Protein AF-A0AB34PQL0-F1 (afdb_monomer)

pLDDT: mean 80.43, std 19.12, range [30.14, 96.94]

Solvent-accessible surface area (backbone atoms only — not comparable to full-atom values): 7234 Å² total; per-residue (Å²): 130,87,58,77,65,62,62,52,58,63,67,70,58,74,62,69,71,60,102,71,60,84,48,80,59,34,49,66,41,44,60,87,44,54,68,42,19,60,78,32,69,86,69,58,47,74,65,56,48,51,53,34,13,50,44,42,34,49,41,50,30,60,75,67,73,46,88,72,69,70,45,63,73,66,79,42,60,69,63,24,50,62,57,30,61,77,35,70,71,49,31,51,47,31,57,45,38,48,60,44,50,59,57,52,31,51,63,64,19,52,60,58,56,51,53,55,52,50,56,56,56,66,74,74,110

Sequence (125 aa):
MVIAHDLQLFGDFKFELSDNWRNDCAKKALEPIINQCAEGIETISPFQQKSIAIQLSICEFENAEISYPSECRSQNLDTCILLLEKSPQYWTTFSGYYREIRNICHQISLPFAKDQILQVYENIT

Radius of gyration: 17.54 Å; Cα contacts (8 Å, |Δi|>4): 87; chains: 1; bounding box: 48×24×51 Å

Foldseek 3Di:
DDDCVVVVVVVPPPPPLPVPCPDPQSVVLCVVCLVVLLVHPVSQDLVSLLLSLLSQLVVVCVVVVHDADPVSVVPPSVVRQVRLVVDPVSNCSSVVSSVCVNVSSPVSNVVSVVVVVVVVVVVVD

Mean predicted aligned error: 9.26 Å

Secondary structure (DSSP, 8-state):
---THHHHHHHH----S-S-S-SHHHHHHHGGGHHHHHH-GGGS-HHHHHHHHHHHHHHHHHHTT----GGGTTT-HHHHHHHHTTSHHHHHHHHHHHHHHHHHHHHHHHHHHHHHHHHHHHTT-

InterPro domains:
  IPR007292 Nuclear fusion protein Kar5 [PF04163] (23-125)
  IPR007292 Nuclear fusion protein Kar5 [PTHR28012] (3-125)

Structure (mmCIF, N/CA/C/O backbone):
data_AF-A0AB34PQL0-F1
#
_entry.id   AF-A0AB34PQL0-F1
#
loop_
_atom_site.group_PDB
_atom_site.id
_atom_site.type_symbol
_atom_site.label_atom_id
_atom_site.label_alt_id
_atom_site.label_comp_id
_atom_site.label_asym_id
_atom_site.label_entity_id
_atom_site.label_seq_id
_atom_site.pdbx_PDB_ins_code
_atom_site.Cartn_x
_atom_site.Cartn_y
_atom_site.Cartn_z
_atom_site.occupancy
_atom_site.B_iso_or_equiv
_atom_site.auth_seq_id
_atom_site.auth_comp_id
_atom_site.auth_asym_id
_atom_site.auth_atom_id
_atom_site.pdbx_PDB_model_num
ATOM 1 N N . MET A 1 1 ? -8.231 -4.104 35.635 1.00 31.34 1 MET A N 1
ATOM 2 C CA . MET A 1 1 ? -7.844 -5.523 35.498 1.00 31.34 1 MET A CA 1
ATOM 3 C C . MET A 1 1 ? -8.669 -6.047 34.336 1.00 31.34 1 MET A C 1
ATOM 5 O O . MET A 1 1 ? -9.853 -6.274 34.522 1.00 31.34 1 MET A O 1
ATOM 9 N N . VAL A 1 2 ? -8.106 -6.025 33.125 1.00 32.72 2 VAL A N 1
ATOM 10 C CA . VAL A 1 2 ? -8.835 -6.377 31.892 1.00 32.72 2 VAL A CA 1
ATOM 11 C C . VAL A 1 2 ? -9.069 -7.885 31.922 1.00 32.72 2 VAL A C 1
ATOM 13 O O . VAL A 1 2 ? -8.126 -8.650 32.132 1.00 32.72 2 VAL A O 1
ATOM 16 N N . ILE A 1 3 ? -10.334 -8.291 31.871 1.00 30.14 3 ILE A N 1
ATOM 17 C CA . ILE A 1 3 ? -10.759 -9.671 32.102 1.00 30.14 3 ILE A CA 1
ATOM 18 C C . ILE A 1 3 ? -10.440 -10.477 30.843 1.00 30.14 3 ILE A C 1
ATOM 20 O O . ILE A 1 3 ? -10.687 -10.027 29.732 1.00 30.14 3 ILE A O 1
ATOM 24 N N . ALA A 1 4 ? -9.910 -11.690 31.018 1.00 36.19 4 ALA A N 1
ATOM 25 C CA . ALA A 1 4 ? -9.463 -12.589 29.948 1.00 36.19 4 ALA A CA 1
ATOM 26 C C . ALA A 1 4 ? -10.521 -12.912 28.862 1.00 36.19 4 ALA A C 1
ATOM 28 O O . ALA A 1 4 ? -10.160 -13.443 27.816 1.00 36.19 4 ALA A O 1
ATOM 29 N N . HIS A 1 5 ? -11.792 -12.558 29.084 1.00 33.25 5 HIS A N 1
ATOM 30 C CA . HIS A 1 5 ? -12.867 -12.645 28.094 1.00 33.25 5 HIS A CA 1
ATOM 31 C C . HIS A 1 5 ? -12.738 -11.610 26.964 1.00 33.25 5 HIS A C 1
ATOM 33 O O . HIS A 1 5 ? -13.105 -11.924 25.834 1.00 33.25 5 HIS A O 1
ATOM 39 N N . ASP A 1 6 ? -12.154 -10.432 27.219 1.00 33.41 6 ASP A N 1
ATOM 40 C CA . ASP A 1 6 ? -11.928 -9.430 26.167 1.00 33.41 6 ASP A CA 1
ATOM 41 C C . ASP A 1 6 ? -10.953 -9.961 25.109 1.00 33.41 6 ASP A C 1
ATOM 43 O O . ASP A 1 6 ? -11.126 -9.709 23.922 1.00 33.41 6 ASP A O 1
ATOM 47 N N . LEU A 1 7 ? -9.973 -10.785 25.508 1.00 38.12 7 LEU A N 1
ATOM 48 C CA . LEU A 1 7 ? -8.991 -11.366 24.586 1.00 38.12 7 LEU A CA 1
ATOM 49 C C . LEU A 1 7 ? -9.580 -12.442 23.659 1.00 38.12 7 LEU A C 1
ATOM 51 O O . LEU A 1 7 ? -9.035 -12.681 22.584 1.00 38.12 7 LEU A O 1
ATOM 55 N N . GLN A 1 8 ? -10.669 -13.098 24.068 1.00 35.12 8 GLN A N 1
ATOM 56 C CA . GLN A 1 8 ? -11.352 -14.104 23.249 1.00 35.12 8 GLN A CA 1
ATOM 57 C C . GLN A 1 8 ? -12.283 -13.460 22.217 1.00 35.12 8 GLN A C 1
ATOM 59 O O . GLN A 1 8 ? -12.409 -13.989 21.116 1.00 35.12 8 GLN A O 1
ATOM 64 N N . LEU A 1 9 ? -12.824 -12.272 22.506 1.00 40.03 9 LEU A N 1
ATOM 65 C CA . LEU A 1 9 ? -13.603 -11.498 21.536 1.00 40.03 9 LEU A CA 1
ATOM 66 C C . LEU A 1 9 ? -12.739 -10.980 20.369 1.00 40.03 9 LEU A C 1
ATOM 68 O O . LEU A 1 9 ? -13.212 -10.895 19.239 1.00 40.03 9 LEU A O 1
ATOM 72 N N . PHE A 1 10 ? -11.453 -10.701 20.620 1.00 42.41 10 PHE A N 1
ATOM 73 C CA . PHE A 1 10 ? -10.478 -10.364 19.573 1.00 42.41 10 PHE A CA 1
ATOM 74 C C . PHE A 1 10 ? -10.055 -11.571 18.719 1.00 42.41 10 PHE A C 1
ATOM 76 O O . PHE A 1 10 ? -9.602 -11.385 17.592 1.00 42.41 10 PHE A O 1
ATOM 83 N N . GLY A 1 11 ? -10.184 -12.798 19.239 1.00 37.53 11 GLY A N 1
ATOM 84 C CA . GLY A 1 11 ? -9.794 -14.028 18.537 1.00 37.53 11 GLY A CA 1
ATOM 85 C C . GLY A 1 11 ? -10.801 -14.477 17.476 1.00 37.53 11 GLY A C 1
ATOM 86 O O . GLY A 1 11 ? -10.396 -14.991 16.433 1.00 37.53 11 GLY A O 1
ATOM 87 N N . ASP A 1 12 ? -12.093 -14.234 17.717 1.00 40.97 12 ASP A N 1
ATOM 88 C CA . ASP A 1 12 ? -13.183 -14.578 16.793 1.00 40.97 12 ASP A CA 1
ATOM 89 C C . ASP A 1 12 ? -13.558 -13.439 15.833 1.00 40.97 12 ASP A C 1
ATOM 91 O O . ASP A 1 12 ? -14.274 -13.667 14.856 1.00 40.97 12 ASP A O 1
ATOM 95 N N . PHE A 1 13 ? -13.003 -12.234 16.013 1.00 45.44 13 PHE A N 1
ATOM 96 C CA . PHE A 1 13 ? -13.110 -11.129 15.052 1.00 45.44 13 PHE A CA 1
ATOM 97 C C . PHE A 1 13 ? -12.159 -11.317 13.860 1.00 45.44 13 PHE A C 1
ATOM 99 O O . PHE A 1 13 ? -11.468 -10.413 13.397 1.00 45.44 13 PHE A O 1
ATOM 106 N N . LYS A 1 14 ? -12.220 -12.506 13.260 1.00 46.50 14 LYS A N 1
ATOM 107 C CA . LYS A 1 14 ? -11.942 -12.724 11.840 1.00 46.50 14 LYS A CA 1
ATOM 108 C C . LYS A 1 14 ? -13.084 -12.094 11.030 1.00 46.50 14 LYS A C 1
ATOM 110 O O . LYS A 1 14 ? -13.676 -12.745 10.176 1.00 46.50 14 LYS A O 1
ATOM 115 N N . PHE A 1 15 ? -13.451 -10.856 11.371 1.00 48.72 15 PHE A N 1
ATOM 116 C CA . PHE A 1 15 ? -14.447 -10.088 10.656 1.00 48.72 15 PHE A CA 1
ATOM 117 C C . PHE A 1 15 ? -13.880 -9.912 9.268 1.00 48.72 15 PHE A C 1
ATOM 119 O O . PHE A 1 15 ? -12.773 -9.391 9.111 1.00 48.72 15 PHE A O 1
ATOM 126 N N . GLU A 1 16 ? -14.604 -10.497 8.320 1.00 50.84 16 GLU A N 1
ATOM 127 C CA . GLU A 1 16 ? -14.370 -10.471 6.893 1.00 50.84 16 GLU A CA 1
ATOM 128 C C . GLU A 1 16 ? -13.683 -9.151 6.562 1.00 50.84 16 GLU A C 1
ATOM 130 O O . GLU A 1 16 ? -14.323 -8.098 6.570 1.00 50.84 16 GLU A O 1
ATOM 135 N N . LEU A 1 17 ? -12.355 -9.179 6.332 1.00 51.75 17 LEU A N 1
ATOM 136 C CA . LEU A 1 17 ? -11.739 -8.153 5.502 1.00 51.75 17 LEU A CA 1
ATOM 137 C C . LEU A 1 17 ? -12.669 -8.144 4.307 1.00 51.75 17 LEU A C 1
ATOM 139 O O . LEU A 1 17 ? -12.706 -9.174 3.629 1.00 51.75 17 LEU A O 1
ATOM 143 N N . SER A 1 18 ? -13.494 -7.088 4.222 1.00 48.94 18 SER A N 1
ATOM 144 C CA . SER A 1 18 ? -14.579 -6.874 3.263 1.00 48.94 18 SER A CA 1
ATOM 145 C C . SER A 1 18 ? -14.337 -7.765 2.068 1.00 48.94 18 SER A C 1
ATOM 147 O O . SER A 1 18 ? -13.223 -7.645 1.556 1.00 48.94 18 SER A O 1
ATOM 149 N N . ASP A 1 19 ? -15.290 -8.647 1.718 1.00 53.03 19 ASP A N 1
ATOM 150 C CA . ASP A 1 19 ? -15.305 -9.773 0.745 1.00 53.03 19 ASP A CA 1
ATOM 151 C C . ASP A 1 19 ? -14.484 -9.633 -0.569 1.00 53.03 19 ASP A C 1
ATOM 153 O O . ASP A 1 19 ? -14.510 -10.484 -1.455 1.00 53.03 19 ASP A O 1
ATOM 157 N N . ASN A 1 20 ? -13.721 -8.559 -0.717 1.00 61.22 20 ASN A N 1
ATOM 158 C CA . ASN A 1 20 ? -12.867 -8.147 -1.798 1.00 61.22 20 ASN A CA 1
ATOM 159 C C . ASN A 1 20 ? -11.576 -7.376 -1.369 1.00 61.22 20 ASN A C 1
ATOM 161 O O . ASN A 1 20 ? -11.315 -6.274 -1.841 1.00 61.22 20 ASN A O 1
ATOM 165 N N . TRP A 1 21 ? -10.693 -7.943 -0.539 1.00 66.75 21 TRP A N 1
ATOM 166 C CA . TRP A 1 21 ? -9.294 -7.466 -0.344 1.00 66.75 21 TRP A CA 1
ATOM 167 C C . TRP A 1 21 ? -8.317 -8.090 -1.377 1.00 66.75 21 TRP A C 1
ATOM 169 O O . TRP A 1 21 ? -7.102 -8.061 -1.216 1.00 66.75 21 TRP A O 1
ATOM 179 N N . ARG A 1 22 ? -8.877 -8.602 -2.481 1.00 70.69 22 ARG A N 1
ATOM 180 C CA . ARG A 1 22 ? -8.265 -9.022 -3.758 1.00 70.69 22 ARG A CA 1
ATOM 181 C C . ARG A 1 22 ? -7.538 -10.376 -3.827 1.00 70.69 22 ARG A C 1
ATOM 183 O O . ARG A 1 22 ? -7.869 -11.130 -4.734 1.00 70.69 22 ARG A O 1
ATOM 190 N N . ASN A 1 23 ? -6.588 -10.724 -2.958 1.00 84.31 23 ASN A N 1
ATOM 191 C CA . ASN A 1 23 ? -5.899 -12.041 -2.972 1.00 84.31 23 ASN A CA 1
ATOM 192 C C . ASN A 1 23 ? -4.993 -12.227 -1.753 1.00 84.31 23 ASN A C 1
ATOM 194 O O . ASN A 1 23 ? -4.551 -11.218 -1.226 1.00 84.31 23 ASN A O 1
ATOM 198 N N . ASP A 1 24 ? -4.650 -13.464 -1.341 1.00 89.31 24 ASP A N 1
ATOM 199 C CA . ASP A 1 24 ? -3.963 -13.798 -0.058 1.00 89.31 24 ASP A CA 1
ATOM 200 C C . ASP A 1 24 ? -2.747 -12.930 0.287 1.00 89.31 24 ASP A C 1
ATOM 202 O O . ASP A 1 24 ? -2.502 -12.647 1.463 1.00 89.31 24 ASP A O 1
ATOM 206 N N . CYS A 1 25 ? -2.023 -12.455 -0.722 1.00 92.31 25 CYS A N 1
ATOM 207 C CA . CYS A 1 25 ? -0.916 -11.524 -0.552 1.00 92.31 25 CYS A CA 1
ATOM 208 C C . CYS A 1 25 ? -1.381 -10.167 0.009 1.00 92.31 25 CYS A C 1
ATOM 210 O O . CYS A 1 25 ? -0.831 -9.675 0.996 1.00 92.31 25 CYS A O 1
ATOM 212 N N . ALA A 1 26 ? -2.443 -9.589 -0.550 1.00 91.94 26 ALA A N 1
ATOM 213 C CA . ALA A 1 26 ? -2.975 -8.303 -0.124 1.00 91.94 26 ALA A CA 1
ATOM 214 C C . ALA A 1 26 ? -3.562 -8.324 1.304 1.00 91.94 26 ALA A C 1
ATOM 216 O O . ALA A 1 26 ? -3.496 -7.305 1.990 1.00 91.94 26 ALA A O 1
ATOM 217 N N . LYS A 1 27 ? -4.054 -9.470 1.817 1.00 90.06 27 LYS A N 1
ATOM 218 C CA . LYS A 1 27 ? -4.552 -9.567 3.217 1.00 90.06 27 LYS A CA 1
ATOM 219 C C . LYS A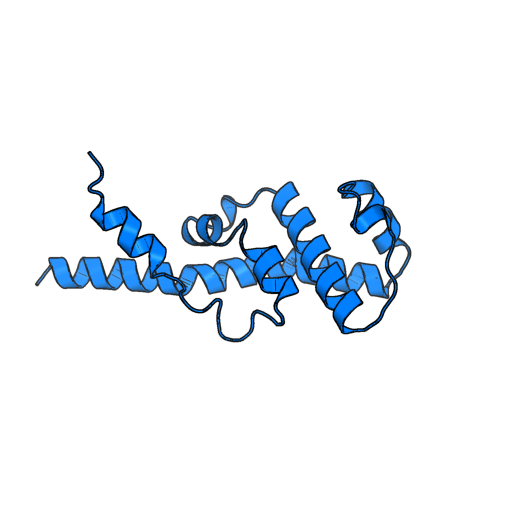 1 27 ? -3.393 -9.355 4.154 1.00 90.06 27 LYS A C 1
ATOM 221 O O . LYS A 1 27 ? -3.448 -8.491 5.021 1.00 90.06 27 LYS A O 1
ATOM 226 N N . LYS A 1 28 ? -2.328 -10.115 3.910 1.00 91.19 28 LYS A N 1
ATOM 227 C CA . LYS A 1 28 ? -1.093 -10.060 4.686 1.00 91.19 28 LYS A CA 1
ATOM 228 C C . LYS A 1 28 ? -0.470 -8.668 4.650 1.00 91.19 28 LYS A C 1
ATOM 230 O O . LYS A 1 28 ? 0.065 -8.215 5.653 1.00 91.19 28 LYS A O 1
ATOM 235 N N . ALA A 1 29 ? -0.575 -7.965 3.521 1.00 92.81 29 ALA A N 1
ATOM 236 C CA . ALA A 1 29 ? -0.107 -6.586 3.412 1.00 92.81 29 ALA A CA 1
ATOM 237 C C . ALA A 1 29 ? -0.901 -5.607 4.302 1.00 92.81 29 ALA A C 1
ATOM 239 O O . ALA A 1 29 ? -0.326 -4.640 4.801 1.00 92.81 29 ALA A O 1
ATOM 240 N N . LEU A 1 30 ? -2.202 -5.845 4.504 1.00 90.75 30 LEU A N 1
ATOM 241 C CA . LEU A 1 30 ? -3.096 -4.975 5.275 1.00 90.75 30 LEU A CA 1
ATOM 242 C C . LEU A 1 30 ? -3.162 -5.319 6.768 1.00 90.75 30 LEU A C 1
ATOM 244 O O . LEU A 1 30 ? -3.417 -4.421 7.567 1.00 90.75 30 LEU A O 1
ATOM 248 N N . GLU A 1 31 ? -2.889 -6.569 7.157 1.00 88.81 31 GLU A N 1
ATOM 249 C CA . GLU A 1 31 ? -2.868 -7.038 8.556 1.00 88.81 31 GLU A CA 1
ATOM 250 C C . GLU A 1 31 ? -2.223 -6.052 9.553 1.00 88.81 31 GLU A C 1
ATOM 252 O O . GLU A 1 31 ? -2.833 -5.795 10.595 1.00 88.81 31 GLU A O 1
ATOM 257 N N . PRO A 1 32 ? -1.067 -5.416 9.260 1.00 89.38 32 PRO A N 1
ATOM 258 C CA . PRO A 1 32 ? -0.413 -4.513 10.208 1.00 89.38 32 PRO A CA 1
ATOM 259 C C . PRO A 1 32 ? -1.214 -3.252 10.566 1.00 89.38 32 PRO A C 1
ATOM 261 O O . PRO A 1 32 ? -0.920 -2.623 11.584 1.00 89.38 32 PRO A O 1
ATOM 264 N N . ILE A 1 33 ? -2.185 -2.845 9.739 1.00 88.94 33 ILE A N 1
ATOM 265 C CA . ILE A 1 33 ? -2.960 -1.609 9.940 1.00 88.94 33 ILE A CA 1
ATOM 266 C C . ILE A 1 33 ? -4.427 -1.831 10.276 1.00 88.94 33 ILE A C 1
ATOM 268 O O . ILE A 1 33 ? -5.096 -0.855 10.584 1.00 88.94 33 ILE A O 1
ATOM 272 N N . ILE A 1 34 ? -4.939 -3.065 10.267 1.00 85.50 34 ILE A N 1
ATOM 273 C CA . ILE A 1 34 ? -6.369 -3.327 10.518 1.00 85.50 34 ILE A CA 1
ATOM 274 C C . ILE A 1 34 ? -6.822 -2.712 11.849 1.00 85.50 34 ILE A C 1
ATOM 276 O O . ILE A 1 34 ? -7.794 -1.962 11.883 1.00 85.50 34 ILE A O 1
ATOM 280 N N . ASN A 1 35 ? -6.072 -2.958 12.924 1.00 84.44 35 ASN A N 1
ATOM 281 C CA . ASN A 1 35 ? -6.411 -2.435 14.251 1.00 84.44 35 ASN A CA 1
ATOM 282 C C . ASN A 1 35 ? -6.278 -0.906 14.316 1.00 84.44 35 ASN A C 1
ATOM 284 O O . ASN A 1 35 ? -7.128 -0.233 14.882 1.00 84.44 35 ASN A O 1
ATOM 288 N N . GLN A 1 36 ? -5.251 -0.352 13.667 1.00 88.50 36 GLN A N 1
ATOM 289 C CA . GLN A 1 36 ? -5.054 1.099 13.562 1.00 88.50 36 GLN A CA 1
ATOM 290 C C . GLN A 1 36 ? -6.206 1.765 12.796 1.00 88.50 36 GLN A C 1
ATOM 292 O O . GLN A 1 36 ? -6.672 2.837 13.164 1.00 88.50 36 GLN A O 1
ATOM 297 N N . CYS A 1 37 ? -6.741 1.097 11.774 1.00 87.00 37 CYS A N 1
ATOM 298 C CA . CYS A 1 37 ? -7.898 1.584 11.034 1.00 87.00 37 CYS A CA 1
ATOM 299 C C . CYS A 1 37 ? -9.166 1.667 11.875 1.00 87.00 37 CYS A C 1
ATOM 301 O O . CYS A 1 37 ? -9.953 2.587 11.666 1.00 87.00 37 CYS A O 1
ATOM 303 N N . ALA A 1 38 ? -9.351 0.752 12.829 1.00 82.94 38 ALA A N 1
ATOM 304 C CA . ALA A 1 38 ? -10.463 0.825 13.770 1.00 82.94 38 ALA A CA 1
ATOM 305 C C . ALA A 1 38 ? -10.358 2.053 14.694 1.00 82.94 38 ALA A C 1
ATOM 307 O O . ALA A 1 38 ? -11.381 2.633 15.049 1.00 82.94 38 ALA A O 1
ATOM 308 N N . GLU A 1 39 ? -9.138 2.468 15.048 1.00 82.38 39 GLU A N 1
ATOM 309 C CA . GLU A 1 39 ? -8.886 3.657 15.874 1.00 82.38 39 GLU A CA 1
ATOM 310 C C . GLU A 1 39 ? -8.978 4.968 15.076 1.00 82.38 39 GLU A C 1
ATOM 312 O O . GLU A 1 39 ? -9.409 5.981 15.622 1.00 82.38 39 GLU A O 1
ATOM 317 N N . GLY A 1 40 ? -8.616 4.948 13.789 1.00 81.25 40 GLY A N 1
ATOM 318 C CA . GLY A 1 40 ? -8.713 6.090 12.878 1.00 81.25 40 GLY A CA 1
ATOM 319 C C . GLY A 1 40 ? -7.558 6.154 11.875 1.00 81.25 40 GLY A C 1
ATOM 320 O O . GLY A 1 40 ? -6.437 5.734 12.157 1.00 81.25 40 GLY A O 1
ATOM 321 N N . ILE A 1 41 ? -7.799 6.703 10.679 1.00 83.75 41 ILE A N 1
ATOM 322 C CA . ILE A 1 41 ? -6.797 6.768 9.592 1.00 83.75 41 ILE A CA 1
ATOM 323 C C . ILE A 1 41 ? -5.572 7.620 9.958 1.00 83.75 41 ILE A C 1
ATOM 325 O O . ILE A 1 41 ? -4.468 7.380 9.473 1.00 83.75 41 ILE A O 1
ATOM 329 N N . GLU A 1 42 ? -5.750 8.609 10.825 1.00 86.88 42 GLU A N 1
ATOM 330 C CA . GLU A 1 42 ? -4.704 9.480 11.356 1.00 86.88 42 GLU A CA 1
ATOM 331 C C . GLU A 1 42 ? -3.647 8.742 12.186 1.00 86.88 42 GLU A C 1
ATOM 333 O O . GLU A 1 42 ? -2.544 9.263 12.355 1.00 86.88 42 GLU A O 1
ATOM 338 N N . THR A 1 43 ? -3.949 7.531 12.665 1.00 88.38 43 THR A N 1
ATOM 339 C CA . THR A 1 43 ? -2.989 6.689 13.393 1.00 88.38 43 THR A CA 1
ATOM 340 C C . THR A 1 43 ? -1.951 6.053 12.462 1.00 88.38 43 THR A C 1
ATOM 342 O O . THR A 1 43 ? -0.855 5.705 12.903 1.00 88.38 43 THR A O 1
ATOM 345 N N . ILE A 1 44 ? -2.243 5.965 11.157 1.00 92.00 44 ILE A N 1
ATOM 346 C CA . ILE A 1 44 ? -1.332 5.391 10.165 1.00 92.00 44 ILE A CA 1
ATOM 347 C C . ILE A 1 44 ? -0.245 6.402 9.807 1.00 92.00 44 ILE A C 1
ATOM 349 O O . ILE A 1 44 ? -0.486 7.439 9.183 1.00 92.00 44 ILE A O 1
ATOM 353 N N . SER A 1 45 ? 1.001 6.058 10.131 1.00 93.69 45 SER A N 1
ATOM 354 C CA . SER A 1 45 ? 2.150 6.890 9.784 1.00 93.69 45 SER A CA 1
ATOM 355 C C . SER A 1 45 ? 2.402 6.931 8.266 1.00 93.69 45 SER A C 1
ATOM 357 O O . SER A 1 45 ? 2.158 5.947 7.553 1.00 93.69 45 SER A O 1
ATOM 359 N N . PRO A 1 46 ? 3.013 8.013 7.744 1.00 92.62 46 PRO A N 1
ATOM 360 C CA . PRO A 1 46 ? 3.408 8.086 6.336 1.00 92.62 46 PRO A CA 1
ATOM 361 C C . PRO A 1 46 ? 4.325 6.934 5.900 1.00 92.62 46 PRO A C 1
ATOM 363 O O . PRO A 1 46 ? 4.277 6.506 4.748 1.00 92.62 46 PRO A O 1
ATOM 366 N N . PHE A 1 47 ? 5.156 6.422 6.814 1.00 9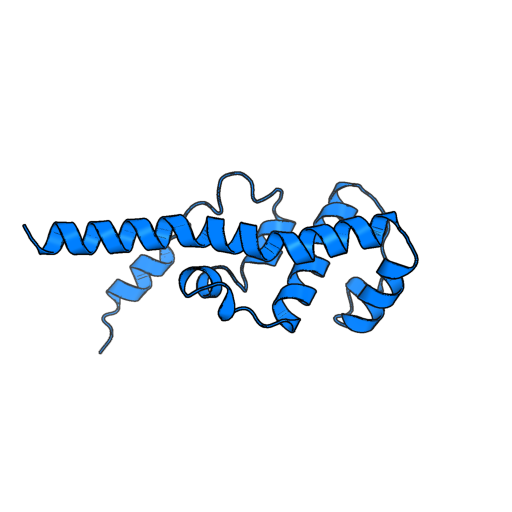3.31 47 PHE A N 1
ATOM 367 C CA . PHE A 1 47 ? 6.029 5.278 6.560 1.00 93.31 47 PHE A CA 1
ATOM 368 C C . PHE A 1 47 ? 5.230 3.983 6.370 1.00 93.31 47 PHE A C 1
ATOM 370 O O . PHE A 1 47 ? 5.444 3.279 5.385 1.00 93.31 47 PHE A O 1
ATOM 377 N N . GLN A 1 48 ? 4.275 3.691 7.260 1.00 93.81 48 GLN A N 1
ATOM 378 C CA . GLN A 1 48 ? 3.396 2.524 7.120 1.00 93.81 48 GLN A CA 1
ATOM 379 C C . GLN A 1 48 ? 2.579 2.607 5.832 1.00 93.81 48 GLN A C 1
ATOM 381 O O . GLN A 1 48 ? 2.529 1.636 5.084 1.00 93.81 48 GLN A O 1
ATOM 386 N N . GLN A 1 49 ? 2.023 3.781 5.520 1.00 94.31 49 GLN A N 1
ATOM 387 C CA . GLN A 1 49 ? 1.270 3.996 4.285 1.00 94.31 49 GLN A CA 1
ATOM 388 C C . GLN A 1 49 ? 2.119 3.697 3.036 1.00 94.31 49 GLN A C 1
ATOM 390 O O . GLN A 1 49 ? 1.661 3.004 2.131 1.00 94.31 49 GLN A O 1
ATOM 395 N N . LYS A 1 50 ? 3.376 4.168 2.988 1.00 94.56 50 LYS A N 1
ATOM 396 C CA . LYS A 1 50 ? 4.312 3.837 1.898 1.00 94.56 50 LYS A CA 1
ATOM 397 C C . LYS A 1 50 ? 4.606 2.338 1.836 1.00 94.56 50 LYS A C 1
ATOM 399 O O . LYS A 1 50 ? 4.541 1.754 0.759 1.00 94.56 50 LYS A O 1
ATOM 404 N N . SER A 1 51 ? 4.926 1.735 2.980 1.00 95.00 51 SER A N 1
ATOM 405 C CA . SER A 1 51 ? 5.272 0.314 3.084 1.00 95.00 51 SER A CA 1
ATOM 406 C C . SER A 1 51 ? 4.147 -0.572 2.549 1.00 95.00 51 SER A C 1
ATOM 408 O O . SER A 1 51 ? 4.371 -1.422 1.692 1.00 95.00 51 SER A O 1
ATOM 410 N N . ILE A 1 52 ? 2.912 -0.309 2.971 1.00 94.75 52 ILE A N 1
ATOM 411 C CA . ILE A 1 52 ? 1.735 -1.085 2.573 1.00 94.75 52 ILE A CA 1
ATOM 412 C C . ILE A 1 52 ? 1.413 -0.871 1.100 1.00 94.75 52 ILE A C 1
ATOM 414 O O . ILE A 1 52 ? 1.110 -1.833 0.404 1.00 94.75 52 ILE A O 1
ATOM 418 N N . ALA A 1 53 ? 1.549 0.356 0.590 1.00 96.00 53 ALA A N 1
ATOM 419 C CA . ALA A 1 53 ? 1.356 0.626 -0.832 1.00 96.00 53 ALA A CA 1
ATOM 420 C C . ALA A 1 53 ? 2.344 -0.166 -1.700 1.00 96.00 53 ALA A C 1
ATOM 422 O O . ALA A 1 53 ? 1.956 -0.709 -2.733 1.00 96.00 53 ALA A O 1
ATOM 423 N N . ILE A 1 54 ? 3.605 -0.277 -1.266 1.00 96.00 54 ILE A N 1
ATOM 424 C CA . ILE A 1 54 ? 4.614 -1.111 -1.933 1.00 96.00 54 ILE A CA 1
ATOM 425 C C . ILE A 1 54 ? 4.207 -2.584 -1.879 1.00 96.00 54 ILE A C 1
ATOM 427 O O . ILE A 1 54 ? 4.218 -3.238 -2.917 1.00 96.00 54 ILE A O 1
ATOM 431 N N . GLN A 1 55 ? 3.803 -3.098 -0.714 1.00 95.44 55 GLN A N 1
ATOM 432 C CA . GLN A 1 55 ? 3.384 -4.498 -0.575 1.00 95.44 55 GLN A CA 1
ATOM 433 C C . GLN A 1 55 ? 2.172 -4.829 -1.457 1.00 95.44 55 GLN A C 1
ATOM 435 O O . GLN A 1 55 ? 2.203 -5.814 -2.185 1.00 95.44 55 GLN A O 1
ATOM 440 N N . LEU A 1 56 ? 1.144 -3.975 -1.475 1.00 95.31 56 LEU A N 1
ATOM 441 C CA . LEU A 1 56 ? -0.020 -4.146 -2.351 1.00 95.31 56 LEU A CA 1
ATOM 442 C C . LEU A 1 56 ? 0.368 -4.111 -3.835 1.00 95.31 56 LEU A C 1
ATOM 444 O O . LEU A 1 56 ? -0.112 -4.930 -4.616 1.00 95.31 56 LEU A O 1
ATOM 448 N N . SER A 1 57 ? 1.291 -3.223 -4.211 1.00 95.81 57 SER A N 1
ATOM 449 C CA . SER A 1 57 ? 1.805 -3.164 -5.584 1.00 95.81 57 SER A CA 1
ATOM 450 C C . SER A 1 57 ? 2.543 -4.442 -5.968 1.00 95.81 57 SER A C 1
ATOM 452 O O . SER A 1 57 ? 2.324 -4.966 -7.054 1.00 95.81 57 SER A O 1
ATOM 454 N N . ILE A 1 58 ? 3.380 -4.974 -5.070 1.00 95.25 58 ILE A N 1
ATOM 455 C CA . ILE A 1 58 ? 4.071 -6.253 -5.270 1.00 95.25 58 ILE A CA 1
ATOM 456 C C . ILE A 1 58 ? 3.056 -7.377 -5.481 1.00 95.25 58 ILE A C 1
ATOM 458 O O . ILE A 1 58 ? 3.188 -8.123 -6.446 1.00 95.25 58 ILE A O 1
ATOM 462 N N . CYS A 1 59 ? 2.020 -7.461 -4.642 1.00 95.19 59 CYS A N 1
ATOM 463 C CA . CYS A 1 59 ? 0.964 -8.461 -4.794 1.00 95.19 59 CYS A CA 1
ATOM 464 C C . CYS A 1 59 ? 0.273 -8.378 -6.165 1.00 95.19 59 CYS A C 1
ATOM 466 O O . CYS A 1 59 ? -0.052 -9.406 -6.758 1.00 95.19 59 CYS A O 1
ATOM 468 N N . GLU A 1 60 ? 0.048 -7.167 -6.684 1.00 94.56 60 GLU A N 1
ATOM 469 C CA . GLU A 1 60 ? -0.527 -6.969 -8.016 1.00 94.56 60 GLU A CA 1
ATOM 470 C C . GLU A 1 60 ? 0.439 -7.385 -9.130 1.00 94.56 60 GLU A C 1
ATOM 472 O O . GLU A 1 60 ? 0.033 -8.092 -10.051 1.00 94.56 60 GLU A O 1
ATOM 477 N N . PHE A 1 61 ? 1.717 -7.007 -9.032 1.00 94.62 61 PHE A N 1
ATOM 478 C CA . PHE A 1 61 ? 2.734 -7.396 -10.011 1.00 94.62 61 PHE A CA 1
ATOM 479 C C . PHE A 1 61 ? 2.921 -8.913 -10.065 1.00 94.62 61 PHE A C 1
ATOM 481 O O . PHE A 1 61 ? 2.979 -9.477 -11.153 1.00 94.62 61 PHE A O 1
ATOM 488 N N . GLU A 1 62 ? 2.956 -9.584 -8.912 1.00 93.62 62 GLU A N 1
ATOM 489 C CA . GLU A 1 62 ? 3.061 -11.044 -8.843 1.00 93.62 62 GLU A CA 1
ATOM 490 C C . GLU A 1 62 ? 1.838 -11.728 -9.451 1.00 93.62 62 GLU A C 1
ATOM 492 O O . GLU A 1 62 ? 1.987 -12.664 -10.232 1.00 93.62 62 GLU A O 1
ATOM 497 N N . ASN A 1 63 ? 0.637 -11.225 -9.161 1.00 92.81 63 ASN A N 1
ATOM 498 C CA . ASN A 1 63 ? -0.599 -11.763 -9.724 1.00 92.81 63 ASN A CA 1
ATOM 499 C C . ASN A 1 63 ? -0.720 -11.534 -11.242 1.00 92.81 63 ASN A C 1
ATOM 501 O O . ASN A 1 63 ? -1.384 -12.306 -11.927 1.00 92.81 63 ASN A O 1
ATOM 505 N N . ALA A 1 64 ? -0.100 -10.476 -11.765 1.00 92.56 64 ALA A N 1
ATOM 506 C CA . ALA A 1 64 ? -0.049 -10.172 -13.193 1.00 92.56 64 ALA A CA 1
ATOM 507 C C . ALA A 1 64 ? 1.157 -10.805 -13.914 1.00 92.56 64 ALA A C 1
ATOM 509 O O . ALA A 1 64 ? 1.327 -10.576 -15.111 1.00 92.56 64 ALA A O 1
ATOM 510 N N . GLU A 1 65 ? 2.003 -11.557 -13.200 1.00 93.75 65 GLU A N 1
ATOM 511 C CA . GLU A 1 65 ? 3.259 -12.128 -13.709 1.00 93.75 65 GLU A CA 1
ATOM 512 C C . GLU A 1 65 ? 4.219 -11.067 -14.294 1.00 93.75 65 GLU A C 1
ATOM 514 O O . GLU A 1 65 ? 5.002 -11.323 -15.211 1.00 93.75 65 GLU A O 1
ATOM 519 N N . ILE A 1 66 ? 4.181 -9.852 -13.740 1.00 92.25 66 ILE A N 1
ATOM 520 C CA . ILE A 1 66 ? 5.034 -8.726 -14.128 1.00 92.25 66 ILE A CA 1
ATOM 521 C C . ILE A 1 66 ? 6.265 -8.688 -13.219 1.00 92.25 66 ILE A C 1
ATOM 523 O O . ILE A 1 66 ? 6.172 -8.754 -11.992 1.00 92.25 66 ILE A O 1
ATOM 527 N N . SER A 1 67 ? 7.449 -8.552 -13.817 1.00 92.69 67 SER A N 1
ATOM 528 C CA . SER A 1 67 ? 8.685 -8.374 -13.055 1.00 92.69 67 SER A CA 1
ATOM 529 C C . SER A 1 67 ? 8.733 -6.993 -12.400 1.00 92.69 67 SER A C 1
ATOM 531 O O . SER A 1 67 ? 8.245 -6.008 -12.939 1.00 92.69 67 SER A O 1
ATOM 533 N N . TYR A 1 68 ? 9.351 -6.898 -11.229 1.00 93.00 68 TYR A N 1
ATOM 534 C CA . TYR A 1 68 ? 9.487 -5.644 -10.492 1.00 93.00 68 TYR A CA 1
ATOM 535 C C . TYR A 1 68 ? 10.880 -5.555 -9.848 1.00 93.00 68 TYR A C 1
ATOM 537 O O . TYR A 1 68 ? 11.556 -6.583 -9.715 1.00 93.00 68 TYR A O 1
ATOM 545 N N . PRO A 1 69 ? 11.347 -4.351 -9.463 1.00 93.62 69 PRO A N 1
ATOM 546 C CA . PRO A 1 69 ? 12.679 -4.171 -8.893 1.00 93.62 69 PRO A CA 1
ATOM 547 C C . PRO A 1 69 ? 12.902 -5.016 -7.633 1.00 93.62 69 PRO A C 1
ATOM 549 O O . PRO A 1 69 ? 12.083 -5.020 -6.711 1.00 93.62 69 PRO A O 1
ATOM 552 N N . SER A 1 70 ? 14.039 -5.710 -7.572 1.00 91.56 70 SER A N 1
ATOM 553 C CA . SER A 1 70 ? 14.413 -6.581 -6.446 1.00 91.56 70 SER A CA 1
ATOM 554 C C . SER A 1 70 ? 14.504 -5.837 -5.108 1.00 91.56 70 SER A C 1
ATOM 556 O O . SER A 1 70 ? 14.236 -6.400 -4.048 1.00 91.56 70 SER A O 1
ATOM 558 N N . GLU A 1 71 ? 14.807 -4.546 -5.172 1.00 91.44 71 GLU A N 1
ATOM 559 C CA . GLU A 1 71 ? 14.922 -3.599 -4.073 1.00 91.44 71 GLU A CA 1
ATOM 560 C C . GLU A 1 71 ? 13.602 -3.440 -3.310 1.00 91.44 71 GLU A C 1
ATOM 562 O O . GLU A 1 71 ? 13.600 -3.178 -2.110 1.00 91.44 71 GLU A O 1
ATOM 567 N N . CYS A 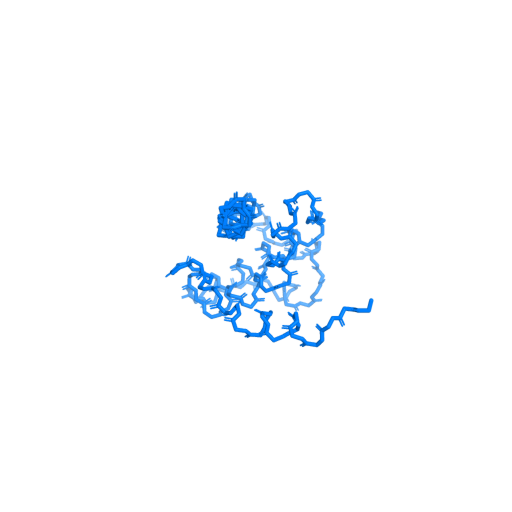1 72 ? 12.469 -3.676 -3.977 1.00 91.31 72 CYS A N 1
ATOM 568 C CA . CYS A 1 72 ? 11.158 -3.682 -3.338 1.00 91.31 72 CYS A CA 1
ATOM 569 C C . CYS A 1 72 ? 10.949 -4.891 -2.412 1.00 91.31 72 CYS A C 1
ATOM 571 O O . CYS A 1 72 ? 10.097 -4.835 -1.529 1.00 91.31 72 CYS A O 1
ATOM 573 N N . ARG A 1 73 ? 11.762 -5.952 -2.539 1.00 87.12 73 ARG A N 1
ATOM 574 C CA . ARG A 1 73 ? 11.788 -7.066 -1.575 1.00 87.12 73 ARG A CA 1
ATOM 575 C C . ARG A 1 73 ? 12.720 -6.800 -0.390 1.00 87.12 73 ARG A C 1
ATOM 577 O O . ARG A 1 73 ? 12.499 -7.351 0.683 1.00 87.12 73 ARG A O 1
ATOM 584 N N . SER A 1 74 ? 13.759 -5.976 -0.553 1.00 76.75 74 SER A N 1
ATOM 585 C CA . SER A 1 74 ? 14.869 -5.847 0.410 1.00 76.75 74 SER A CA 1
ATOM 586 C C . SER A 1 74 ? 14.679 -4.768 1.491 1.00 76.75 74 SER A C 1
ATOM 588 O O . SER A 1 74 ? 15.656 -4.239 2.013 1.00 76.75 74 SER A O 1
ATOM 590 N N . GLN A 1 75 ? 13.432 -4.449 1.864 1.00 71.56 75 GLN A N 1
ATOM 591 C CA . GLN A 1 75 ? 13.046 -3.449 2.886 1.00 71.56 75 GLN A CA 1
ATOM 592 C C . GLN A 1 75 ? 13.547 -2.005 2.661 1.00 71.56 75 GLN A C 1
ATOM 594 O O . GLN A 1 75 ? 13.210 -1.116 3.443 1.00 71.56 75 GLN A O 1
ATOM 599 N N . ASN A 1 76 ? 14.284 -1.712 1.586 1.00 87.12 76 ASN A N 1
ATOM 600 C CA . ASN A 1 76 ? 14.707 -0.352 1.259 1.00 87.12 76 ASN A CA 1
ATOM 601 C C . ASN A 1 76 ? 13.604 0.377 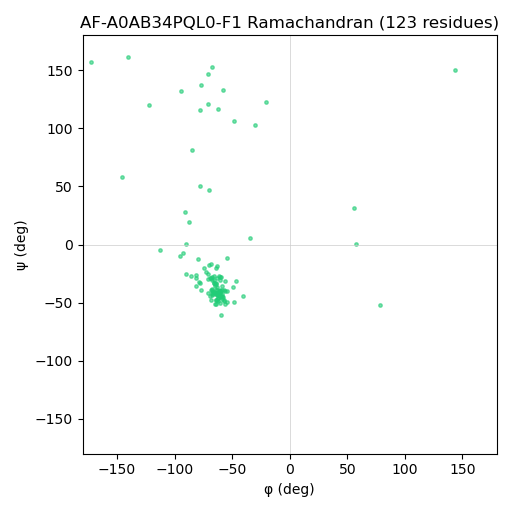0.475 1.00 87.12 76 ASN A C 1
ATOM 603 O O . ASN A 1 76 ? 13.627 0.451 -0.756 1.00 87.12 76 ASN A O 1
ATOM 607 N N . LEU A 1 77 ? 12.611 0.891 1.209 1.00 89.44 77 LEU A N 1
ATOM 608 C CA . LEU A 1 77 ? 11.404 1.486 0.627 1.00 89.44 77 LEU A CA 1
ATOM 609 C C . LEU A 1 77 ? 11.713 2.687 -0.272 1.00 89.44 77 LEU A C 1
ATOM 611 O O . LEU A 1 77 ? 11.138 2.799 -1.350 1.00 89.44 77 LEU A O 1
ATOM 615 N N . ASP A 1 78 ? 12.632 3.564 0.135 1.00 91.81 78 ASP A N 1
ATOM 616 C CA . ASP A 1 78 ? 12.942 4.772 -0.636 1.00 91.81 78 ASP A CA 1
ATOM 617 C C . ASP A 1 78 ? 13.613 4.426 -1.972 1.00 91.81 78 ASP A C 1
ATOM 619 O O . ASP A 1 78 ? 13.242 4.966 -3.014 1.00 91.81 78 ASP A O 1
ATOM 623 N N . THR A 1 79 ? 14.538 3.460 -1.972 1.00 94.12 79 THR A N 1
ATOM 624 C CA . THR A 1 79 ? 15.171 2.987 -3.215 1.00 94.12 79 THR A CA 1
ATOM 625 C C . THR A 1 79 ? 14.163 2.276 -4.111 1.00 94.12 79 THR A C 1
ATOM 627 O O . THR A 1 79 ? 14.154 2.506 -5.319 1.00 94.12 79 THR A O 1
ATOM 630 N N . CYS A 1 80 ? 13.275 1.459 -3.534 1.00 94.81 80 CYS A N 1
ATOM 631 C CA . CYS A 1 80 ? 12.184 0.838 -4.278 1.00 94.81 80 CYS A CA 1
ATOM 632 C C . CYS A 1 80 ? 11.315 1.896 -4.975 1.00 94.81 80 CYS A C 1
ATOM 634 O O . CYS A 1 80 ? 11.135 1.821 -6.187 1.00 94.81 80 CYS A O 1
ATOM 636 N N . ILE A 1 81 ? 10.847 2.923 -4.256 1.00 94.88 81 ILE A N 1
ATOM 637 C CA . ILE A 1 81 ? 9.995 3.983 -4.824 1.00 94.88 81 ILE A CA 1
ATOM 638 C C . ILE A 1 81 ? 10.701 4.702 -5.979 1.00 94.88 81 ILE A C 1
ATOM 640 O O . ILE A 1 81 ? 10.096 4.880 -7.035 1.00 94.88 81 ILE A O 1
ATOM 644 N N . LEU A 1 82 ? 11.986 5.043 -5.822 1.00 95.38 82 LEU A N 1
ATOM 645 C CA . LEU A 1 82 ? 12.779 5.674 -6.885 1.00 95.38 82 LEU A CA 1
ATOM 646 C C . LEU A 1 82 ? 12.890 4.802 -8.144 1.00 95.38 82 LEU A C 1
ATOM 648 O O . LEU A 1 82 ? 13.017 5.322 -9.251 1.00 95.38 82 LEU A O 1
ATOM 652 N N . LEU A 1 83 ? 12.873 3.475 -8.002 1.00 95.00 83 LEU A N 1
ATOM 653 C CA . LEU A 1 83 ? 12.886 2.555 -9.139 1.00 95.00 83 LEU A CA 1
ATOM 654 C C . LEU A 1 83 ? 11.496 2.369 -9.751 1.00 95.00 83 LEU A C 1
ATOM 656 O O . LEU A 1 83 ? 11.398 2.268 -10.973 1.00 95.00 83 LEU A O 1
ATOM 660 N N . LEU A 1 84 ? 10.433 2.375 -8.941 1.00 94.88 84 LEU A N 1
ATOM 661 C CA . LEU A 1 84 ? 9.054 2.348 -9.436 1.00 94.88 84 LEU A CA 1
ATOM 662 C C . LEU A 1 84 ? 8.722 3.619 -10.232 1.00 94.88 84 LEU A C 1
ATOM 664 O O . LEU A 1 84 ? 8.049 3.532 -11.252 1.00 94.88 84 LEU A O 1
ATOM 668 N N . GLU A 1 85 ? 9.249 4.782 -9.838 1.00 94.88 85 GLU A N 1
ATOM 669 C CA . GLU A 1 85 ? 9.062 6.055 -10.555 1.00 94.88 85 GLU A CA 1
ATOM 670 C C . GLU A 1 85 ? 9.607 6.025 -11.997 1.00 94.88 85 GLU A C 1
ATOM 672 O O . GLU A 1 85 ? 9.080 6.699 -12.881 1.00 94.88 85 GLU A O 1
ATOM 677 N N . LYS A 1 86 ? 10.624 5.197 -12.279 1.00 95.31 86 LYS A N 1
ATOM 678 C CA . LYS A 1 86 ? 11.229 5.088 -13.620 1.00 95.31 86 LYS A CA 1
ATOM 679 C C . LYS A 1 86 ? 10.305 4.455 -14.663 1.00 95.31 86 LYS A C 1
ATOM 681 O O . LYS A 1 86 ? 10.586 4.561 -15.855 1.00 95.31 86 LYS A O 1
ATOM 686 N N . SER A 1 87 ? 9.244 3.775 -14.233 1.00 94.81 87 SER A N 1
ATOM 687 C CA . SER A 1 87 ? 8.281 3.101 -15.100 1.00 94.81 87 SER A CA 1
ATOM 688 C C . SER A 1 87 ? 6.879 3.648 -14.831 1.00 94.81 87 SER A C 1
ATOM 690 O O . SER A 1 87 ? 6.381 3.502 -13.711 1.00 94.81 87 SER A O 1
ATOM 692 N N . PRO A 1 88 ? 6.196 4.237 -15.831 1.00 94.62 88 PRO A N 1
ATOM 693 C CA . PRO A 1 88 ? 4.846 4.758 -15.645 1.00 94.62 88 PRO A CA 1
ATOM 694 C C . PRO A 1 88 ? 3.877 3.714 -15.087 1.00 94.62 88 PRO A C 1
ATOM 696 O O . PRO A 1 88 ? 3.090 4.040 -14.205 1.00 94.62 88 PRO A O 1
ATOM 699 N N . GLN A 1 89 ? 3.971 2.462 -15.549 1.00 92.00 89 GLN A N 1
ATOM 700 C CA . GLN A 1 89 ? 3.107 1.367 -15.107 1.00 92.00 89 GLN A CA 1
ATOM 701 C C . GLN A 1 89 ? 3.289 1.090 -13.609 1.00 92.00 89 GLN A C 1
ATOM 703 O O . GLN A 1 89 ? 2.313 1.017 -12.864 1.00 92.00 89 GLN A O 1
ATOM 708 N N . TYR A 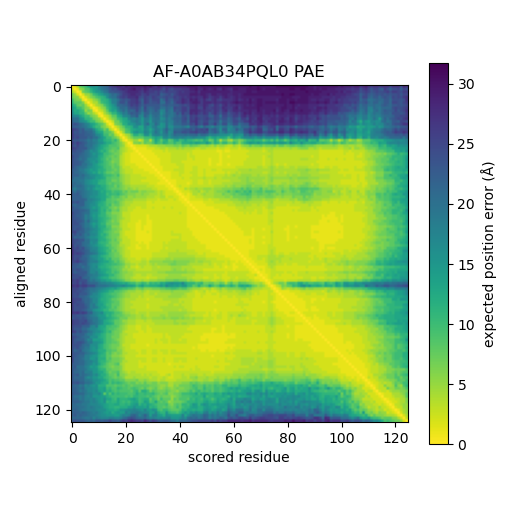1 90 ? 4.540 1.016 -13.148 1.00 95.50 90 TYR A N 1
ATOM 709 C CA . TYR A 1 90 ? 4.850 0.765 -11.739 1.00 95.50 90 TYR A CA 1
ATOM 710 C C . TYR A 1 90 ? 4.434 1.934 -10.851 1.00 95.50 90 TYR A C 1
ATOM 712 O O . TYR A 1 90 ? 3.823 1.732 -9.799 1.00 95.50 90 TYR A O 1
ATOM 720 N N . TRP A 1 91 ? 4.717 3.159 -11.296 1.00 96.19 91 TRP A N 1
ATOM 721 C CA . TRP A 1 91 ? 4.325 4.364 -10.581 1.00 96.19 91 TRP A CA 1
ATOM 722 C C . TRP A 1 91 ? 2.807 4.476 -10.430 1.00 96.19 91 TRP A C 1
ATOM 724 O O . TRP A 1 91 ? 2.326 4.839 -9.355 1.00 96.19 91 TRP A O 1
ATOM 734 N N . THR A 1 92 ? 2.032 4.150 -11.470 1.00 95.88 92 THR A N 1
ATOM 735 C CA . THR A 1 92 ? 0.566 4.208 -11.393 1.00 95.88 92 THR A CA 1
ATOM 736 C C . THR A 1 92 ? -0.005 3.210 -10.395 1.00 95.88 92 THR A C 1
ATOM 738 O O . THR A 1 92 ? -0.867 3.596 -9.608 1.00 95.88 92 THR A O 1
ATOM 741 N N . THR A 1 93 ? 0.514 1.979 -10.354 1.00 95.56 93 THR A N 1
ATOM 742 C CA . THR A 1 93 ? 0.081 0.968 -9.378 1.00 95.56 93 THR A CA 1
ATOM 743 C C . THR A 1 93 ? 0.413 1.413 -7.952 1.00 95.56 93 THR A C 1
ATOM 745 O O . THR A 1 93 ? -0.476 1.507 -7.105 1.00 95.56 93 THR A O 1
ATOM 748 N N . PHE A 1 94 ? 1.665 1.811 -7.700 1.00 96.94 94 PHE A N 1
ATOM 749 C CA . PHE A 1 94 ? 2.092 2.284 -6.381 1.00 96.94 94 PHE A CA 1
ATOM 750 C C . PHE A 1 94 ? 1.331 3.525 -5.911 1.00 96.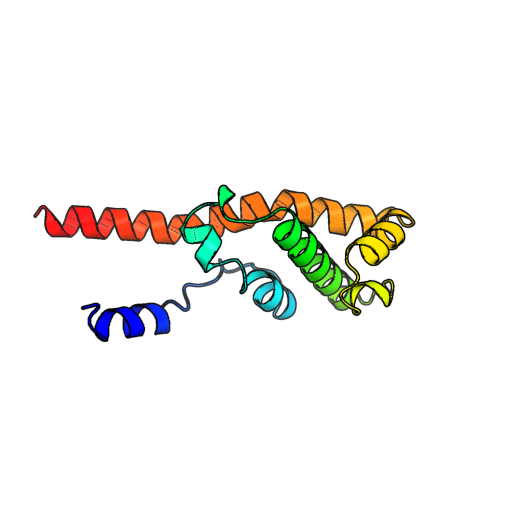94 94 PHE A C 1
ATOM 752 O O . PHE A 1 94 ? 0.805 3.552 -4.797 1.00 96.94 94 PHE A O 1
ATOM 759 N N . SER A 1 95 ? 1.252 4.560 -6.748 1.00 96.88 95 SER A N 1
ATOM 760 C CA . SER A 1 95 ? 0.578 5.810 -6.383 1.00 96.88 95 SER A CA 1
ATOM 761 C C . SER A 1 95 ? -0.936 5.636 -6.236 1.00 96.88 95 SER A C 1
ATOM 763 O O . SER A 1 95 ? -1.548 6.342 -5.430 1.00 96.88 95 SER A O 1
ATOM 765 N N . GLY A 1 96 ? -1.526 4.680 -6.963 1.00 96.56 96 GLY A N 1
ATOM 766 C CA . GLY A 1 96 ? -2.905 4.233 -6.794 1.00 96.56 96 GLY A CA 1
ATOM 767 C C . GLY A 1 96 ? -3.137 3.691 -5.389 1.00 96.56 96 GLY A C 1
ATOM 768 O O . GLY A 1 96 ? -3.885 4.301 -4.622 1.00 96.56 96 GLY A O 1
ATOM 769 N N . TYR A 1 97 ? -2.413 2.636 -5.006 1.00 96.19 97 TYR A N 1
ATOM 770 C CA . TYR A 1 97 ? -2.543 2.049 -3.670 1.00 96.19 97 TYR A CA 1
ATOM 771 C C . TYR A 1 97 ? -2.204 3.029 -2.553 1.00 96.19 97 TYR A C 1
ATOM 773 O O . TYR A 1 97 ? -2.911 3.090 -1.550 1.00 96.19 97 TYR A O 1
ATOM 781 N N . TYR A 1 98 ? -1.176 3.861 -2.732 1.00 96.31 98 TYR A N 1
ATOM 782 C CA . TYR A 1 98 ? -0.810 4.866 -1.738 1.00 96.31 98 TYR A CA 1
ATOM 783 C C . TYR A 1 98 ? -1.979 5.803 -1.402 1.00 96.31 98 TYR A C 1
ATOM 785 O O . TYR A 1 98 ? -2.192 6.135 -0.235 1.00 96.31 98 TYR A O 1
ATOM 793 N N . ARG A 1 99 ? -2.772 6.205 -2.403 1.00 95.00 99 ARG A N 1
ATOM 794 C CA . ARG A 1 99 ? -3.981 7.020 -2.203 1.00 95.00 99 ARG A CA 1
ATOM 795 C C . ARG A 1 99 ? -5.150 6.189 -1.673 1.00 95.00 99 ARG A C 1
ATOM 797 O O . ARG A 1 99 ? -5.893 6.671 -0.819 1.00 95.00 99 ARG A O 1
ATOM 804 N N . GLU A 1 100 ? -5.301 4.961 -2.162 1.00 92.88 100 GLU A N 1
ATOM 805 C CA . GLU A 1 100 ? -6.424 4.073 -1.850 1.00 92.88 100 GLU A CA 1
ATOM 806 C C . GLU A 1 100 ? -6.415 3.566 -0.403 1.00 92.88 100 GLU A C 1
ATOM 808 O O . GLU A 1 100 ? -7.487 3.374 0.164 1.00 92.88 100 GLU A O 1
ATOM 813 N N . ILE A 1 101 ? -5.246 3.439 0.240 1.00 92.31 101 ILE A N 1
ATOM 814 C CA . ILE A 1 101 ? -5.123 2.978 1.639 1.00 92.31 101 ILE A CA 1
ATOM 815 C C . ILE A 1 101 ? -6.066 3.724 2.587 1.00 92.31 101 ILE A C 1
ATOM 817 O O . ILE A 1 101 ? -6.640 3.109 3.480 1.00 92.31 101 ILE A O 1
ATOM 821 N N . ARG A 1 102 ? -6.289 5.027 2.380 1.00 90.06 102 ARG A N 1
ATOM 822 C CA . ARG A 1 102 ? -7.231 5.803 3.203 1.00 90.06 102 ARG A CA 1
ATOM 823 C C . ARG A 1 102 ? -8.665 5.296 3.079 1.00 90.06 102 ARG A C 1
ATOM 825 O O . ARG A 1 102 ? -9.359 5.169 4.082 1.00 90.06 102 ARG A O 1
ATOM 832 N N . ASN A 1 103 ? -9.086 4.979 1.859 1.00 89.19 103 ASN A N 1
ATOM 833 C CA . ASN A 1 103 ? -10.413 4.440 1.589 1.00 89.19 103 ASN A CA 1
ATOM 834 C C . ASN A 1 103 ? -10.537 3.008 2.112 1.00 89.19 103 ASN A C 1
ATOM 836 O O . ASN A 1 103 ? -11.550 2.685 2.722 1.00 89.19 103 ASN A O 1
ATOM 840 N N . ILE A 1 104 ? -9.502 2.178 1.932 1.00 88.81 104 ILE A N 1
ATOM 841 C CA . ILE A 1 104 ? -9.450 0.813 2.481 1.00 88.81 104 ILE A CA 1
ATOM 842 C C . ILE A 1 104 ? -9.614 0.861 4.001 1.00 88.81 104 ILE A C 1
ATOM 844 O O . ILE A 1 104 ? -10.451 0.167 4.565 1.00 88.81 104 ILE A O 1
ATOM 848 N N . CYS A 1 105 ? -8.863 1.736 4.660 1.00 88.12 105 CYS A N 1
ATOM 849 C CA . CYS A 1 105 ? -8.900 1.897 6.103 1.00 88.12 105 CYS A CA 1
ATOM 850 C C . CYS A 1 105 ? -10.265 2.379 6.606 1.00 88.12 105 CYS A C 1
ATOM 852 O O . CYS A 1 105 ? -10.791 1.845 7.578 1.00 88.12 105 CYS A O 1
ATOM 854 N N . HIS A 1 106 ? -10.880 3.331 5.897 1.00 86.62 106 HIS A N 1
ATOM 855 C CA . HIS A 1 106 ? -12.244 3.763 6.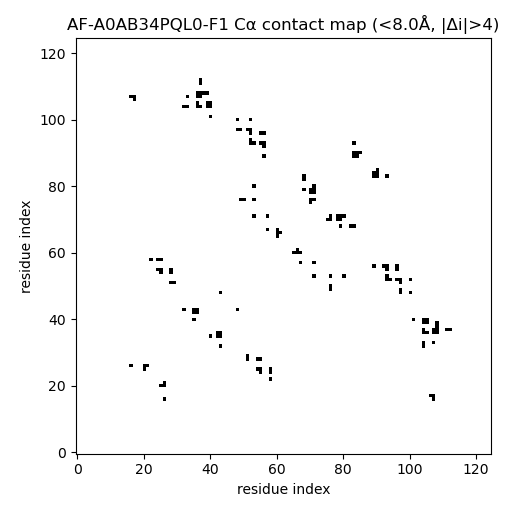185 1.00 86.62 106 HIS A CA 1
ATOM 856 C C . HIS A 1 106 ? -13.247 2.611 6.049 1.00 86.62 106 HIS A C 1
ATOM 858 O O . HIS A 1 106 ? -14.083 2.431 6.922 1.00 86.62 106 HIS A O 1
ATOM 864 N N . GLN A 1 107 ? -13.146 1.792 5.000 1.00 84.06 107 GLN A N 1
ATOM 865 C CA . GLN A 1 107 ? -14.016 0.623 4.827 1.00 84.06 107 GLN A CA 1
ATOM 866 C C . GLN A 1 107 ? -13.822 -0.416 5.937 1.00 84.06 107 GLN A C 1
ATOM 868 O O . GLN A 1 107 ? -14.803 -0.987 6.407 1.00 84.06 107 GLN A O 1
ATOM 873 N N . ILE A 1 108 ? -12.577 -0.630 6.376 1.00 82.00 108 ILE A N 1
ATOM 874 C CA . ILE A 1 108 ? -12.249 -1.512 7.504 1.00 82.00 108 ILE A CA 1
ATOM 875 C C . ILE A 1 108 ? -12.854 -0.985 8.812 1.00 82.00 108 ILE A C 1
ATOM 877 O O . ILE A 1 108 ? -13.252 -1.792 9.642 1.00 82.00 108 ILE A O 1
ATOM 881 N N . SER A 1 109 ? -12.958 0.335 9.006 1.00 81.81 109 SER A N 1
ATOM 882 C CA . SER A 1 109 ? -13.432 0.926 10.266 1.00 81.81 109 SER A CA 1
ATOM 883 C C . SER A 1 109 ? -14.959 0.956 10.430 1.00 81.81 109 SER A C 1
ATOM 885 O O . SER A 1 109 ? -15.457 0.913 11.556 1.00 81.81 109 SER A O 1
ATOM 887 N N . LEU A 1 110 ? -15.718 0.977 9.326 1.00 79.81 110 LEU A N 1
ATOM 888 C CA . LEU A 1 110 ? -17.191 0.970 9.324 1.00 79.81 110 LEU A CA 1
ATOM 889 C C . LEU A 1 110 ? -17.849 -0.099 10.225 1.00 79.81 110 LEU A C 1
ATOM 891 O O . LEU A 1 110 ? -18.758 0.262 10.977 1.00 79.81 110 LEU A O 1
ATOM 895 N N . PRO A 1 111 ? -17.459 -1.388 10.178 1.00 73.06 111 PRO A N 1
ATOM 896 C CA . PRO A 1 111 ? -18.059 -2.410 11.037 1.00 73.06 111 PRO A CA 1
ATOM 897 C C . PRO A 1 111 ? -17.828 -2.144 12.527 1.00 73.06 111 PRO A C 1
ATOM 899 O O . PRO A 1 111 ? -18.776 -2.206 13.304 1.00 73.06 111 PRO A O 1
ATOM 902 N N . PHE A 1 112 ? -16.617 -1.735 12.915 1.00 71.44 112 PHE A N 1
ATOM 903 C CA . PHE A 1 112 ? -16.301 -1.419 14.311 1.00 71.44 112 PHE A CA 1
ATOM 904 C C . PHE A 1 112 ? -17.165 -0.270 14.844 1.00 71.44 112 PHE A C 1
ATOM 906 O O . PHE A 1 112 ? -17.667 -0.334 15.966 1.00 71.44 112 PHE A O 1
ATOM 913 N N . ALA A 1 113 ? -17.397 0.759 14.024 1.00 70.44 113 ALA A N 1
ATOM 914 C CA . ALA A 1 113 ? -18.271 1.869 14.391 1.00 70.44 113 ALA A CA 1
ATOM 915 C C . ALA A 1 113 ? -19.731 1.419 14.589 1.00 70.44 113 ALA A C 1
ATOM 917 O O . ALA A 1 113 ? -20.402 1.871 15.517 1.00 70.44 113 ALA A O 1
ATOM 918 N N . LYS A 1 114 ? -20.229 0.508 13.742 1.00 72.69 114 LYS A N 1
ATOM 919 C CA . LYS A 1 114 ? -21.579 -0.059 13.876 1.00 72.69 114 LYS A CA 1
ATOM 920 C C . LYS A 1 114 ? -21.734 -0.824 15.194 1.00 72.69 114 LYS A C 1
ATOM 922 O O . LYS A 1 114 ? -22.733 -0.627 15.885 1.00 72.69 114 LYS A O 1
ATOM 927 N N . ASP A 1 115 ? -20.767 -1.665 15.544 1.00 68.38 115 ASP A N 1
ATOM 928 C CA . ASP A 1 115 ? -20.857 -2.515 16.736 1.00 68.38 115 ASP A CA 1
ATOM 929 C C . ASP A 1 115 ? -20.814 -1.696 18.029 1.00 68.38 115 ASP A C 1
ATOM 931 O O . ASP A 1 115 ? -21.589 -1.954 18.950 1.00 68.38 115 ASP A O 1
ATOM 935 N N . GLN A 1 116 ? -19.998 -0.637 18.070 1.00 69.50 116 GLN A N 1
ATOM 936 C CA . GLN A 1 116 ? -20.000 0.317 19.183 1.00 69.50 116 GLN A CA 1
ATOM 937 C C . GLN A 1 116 ? -21.371 0.977 19.374 1.00 69.50 116 GLN A C 1
ATOM 939 O O . GLN A 1 116 ? -21.842 1.112 20.503 1.00 69.50 116 GLN A O 1
ATOM 944 N N . ILE A 1 117 ? -22.037 1.371 18.284 1.00 70.44 117 ILE A N 1
ATOM 945 C CA . ILE A 1 117 ? -23.374 1.972 18.354 1.00 70.44 117 ILE A CA 1
ATOM 946 C C . ILE A 1 117 ? -24.381 0.963 18.915 1.00 70.44 117 ILE A C 1
ATOM 948 O O . ILE A 1 117 ? -25.125 1.304 19.833 1.00 70.44 117 ILE A O 1
ATOM 952 N N . LEU A 1 118 ? -24.395 -0.275 18.409 1.00 73.94 118 LEU A N 1
ATOM 953 C CA . LEU A 1 118 ? -25.315 -1.316 18.884 1.00 73.94 118 LEU A CA 1
ATOM 954 C C . LEU A 1 118 ? -25.137 -1.598 20.379 1.00 73.94 118 LEU A C 1
ATOM 956 O O . LEU A 1 118 ? -26.124 -1.596 21.111 1.00 73.94 118 LEU A O 1
ATOM 960 N N . GLN A 1 119 ? -23.894 -1.731 20.848 1.00 72.38 119 GLN A N 1
ATOM 961 C CA . GLN A 1 119 ? -23.602 -1.934 22.270 1.00 72.38 119 GLN A CA 1
ATOM 962 C C . GLN A 1 119 ? -24.127 -0.795 23.151 1.00 72.38 119 GLN A C 1
ATOM 964 O O . GLN A 1 119 ? -24.629 -1.034 24.248 1.00 72.38 119 GLN A O 1
ATOM 969 N N . VAL A 1 120 ? -24.025 0.457 22.699 1.00 72.50 120 VAL A N 1
ATOM 970 C CA . VAL A 1 120 ? -24.571 1.596 23.449 1.00 72.50 120 VAL A CA 1
ATOM 971 C C . VAL A 1 120 ? -26.099 1.529 23.505 1.00 72.50 120 VAL A C 1
ATOM 973 O O . VAL A 1 120 ? -26.669 1.753 24.569 1.00 72.50 120 VAL A O 1
ATOM 976 N N . TYR A 1 121 ? -26.766 1.190 22.398 1.00 71.69 121 TYR 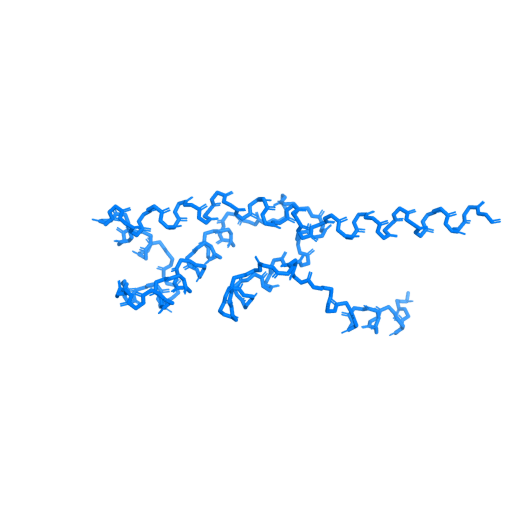A N 1
ATOM 977 C CA . TYR A 1 121 ? -28.228 1.071 22.362 1.00 71.69 121 TYR A CA 1
ATOM 978 C C . TYR A 1 121 ? -28.759 -0.074 23.236 1.00 71.69 121 TYR A C 1
ATOM 980 O O . TYR A 1 121 ? -29.751 0.113 23.940 1.00 71.69 121 TYR A O 1
ATOM 988 N N . GLU A 1 122 ? -28.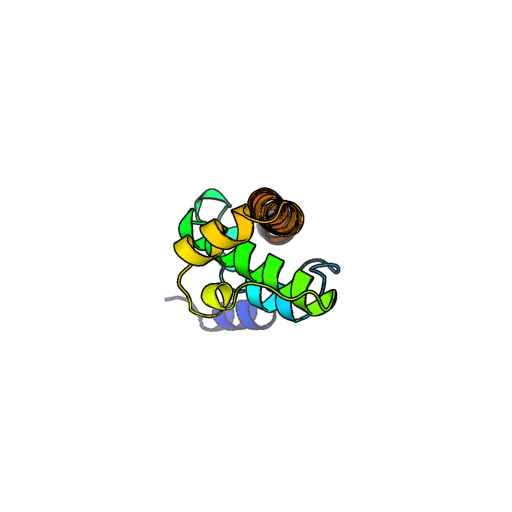095 -1.230 23.232 1.00 75.50 122 GLU A N 1
ATOM 989 C CA . GLU A 1 122 ? -28.485 -2.389 24.047 1.00 75.50 122 GLU A CA 1
ATOM 990 C C . GLU A 1 122 ? -28.341 -2.132 25.552 1.00 75.50 122 GLU A C 1
ATOM 992 O O . GLU A 1 122 ? -29.128 -2.650 26.333 1.00 75.50 122 GLU A O 1
ATOM 997 N N . ASN A 1 123 ? -27.393 -1.288 25.970 1.00 71.25 123 ASN A N 1
ATOM 998 C CA . ASN A 1 123 ? -27.205 -0.940 27.382 1.00 71.25 123 ASN A CA 1
ATOM 999 C C . ASN A 1 123 ? -28.191 0.123 27.909 1.00 71.25 123 ASN A C 1
ATOM 1001 O O . ASN A 1 123 ? -28.238 0.361 29.116 1.00 71.25 123 ASN A O 1
ATOM 1005 N N . ILE A 1 124 ? -28.939 0.803 27.031 1.00 72.50 124 ILE A N 1
ATOM 1006 C CA . ILE A 1 124 ? -29.880 1.877 27.404 1.00 72.50 124 ILE A CA 1
ATOM 1007 C C . ILE A 1 124 ? -31.326 1.353 27.573 1.00 72.50 124 ILE A C 1
ATOM 1009 O O . ILE A 1 124 ? -32.171 2.082 28.096 1.00 72.50 124 ILE A O 1
ATOM 1013 N N . THR A 1 125 ? -31.616 0.105 27.183 1.00 50.34 125 THR A N 1
ATOM 1014 C CA . THR A 1 125 ? -32.955 -0.519 27.293 1.00 50.34 125 THR A CA 1
ATOM 1015 C C . THR A 1 125 ? -33.018 -1.505 28.453 1.00 50.34 125 THR A C 1
ATOM 1017 O O . THR A 1 125 ? -34.046 -1.495 29.169 1.00 50.34 125 THR A O 1
#

Organism: NCBI:txid1094989